Protein AF-A0AAD6ZGL3-F1 (afdb_monomer_lite)

Sequence (119 aa):
GEPLPPDIPPPPCSDVPANDWSPFEDEVQFHTADFLFRCVEMSQGNIDYLLELWGLSLAKYGNLGPYDNYQQLYAAIDGVGVGDAPWKCLKTGGDPNPDAPDWAHQEYKIWYRNPNIVI

pLDDT: mean 82.94, std 14.63, range [48.31, 98.38]

Secondary structure (DSSP, 8-state):
-PPPPTTPPPPP-----TT--TTSSSHHHHHHHIIIIIIS---HHHHHHHHHHHHHHHGGGT---S-SSHHHHHHHHHT--TT-PPPEEEEE-----TTS-GGGGS-EEEEE--GGG--

Foldseek 3Di:
DDDDDPPDDPDPPPCPDPFPPPVAPHPQLVVLLCCCCPPVNPDQVVQQVVQVVQQVVCVVVVDHHSDNGVVRSVVRVVRPPQQPQDWDWDWAACDPDPPDDPVRNDIDIDIDGDPVVRD

Structure (mmCIF, N/CA/C/O backbone):
data_AF-A0AAD6ZGL3-F1
#
_entry.id   AF-A0AAD6ZGL3-F1
#
loop_
_atom_site.group_PDB
_atom_site.id
_atom_site.type_symbol
_atom_site.label_atom_id
_atom_site.label_alt_id
_atom_site.label_comp_id
_atom_site.label_asym_id
_atom_site.label_entity_id
_atom_site.label_seq_id
_atom_site.pdbx_PDB_ins_code
_atom_site.Cartn_x
_atom_site.Cartn_y
_atom_site.Cartn_z
_atom_site.occupancy
_atom_site.B_iso_or_equiv
_atom_site.auth_seq_id
_atom_site.auth_comp_id
_atom_site.auth_asym_id
_atom_site.auth_atom_id
_atom_site.pdbx_PDB_model_num
ATOM 1 N N . GLY A 1 1 ? -9.002 -20.190 -24.540 1.00 48.31 1 GLY A N 1
ATOM 2 C CA . GLY A 1 1 ? -10.286 -19.491 -24.700 1.00 48.31 1 GLY A CA 1
ATOM 3 C C . GLY A 1 1 ? -10.675 -19.512 -26.158 1.00 48.31 1 GLY A C 1
ATOM 4 O O . GLY A 1 1 ? -9.782 -19.517 -26.999 1.00 48.31 1 GLY A O 1
ATOM 5 N N . GLU A 1 2 ? -11.970 -19.571 -26.450 1.00 49.97 2 GLU A N 1
ATOM 6 C CA . GLU A 1 2 ? -12.480 -19.347 -27.805 1.00 49.97 2 GLU A CA 1
ATOM 7 C C . GLU A 1 2 ? -12.512 -17.841 -28.104 1.00 49.97 2 GLU A C 1
ATOM 9 O O . GLU A 1 2 ? -12.954 -17.068 -27.252 1.00 49.97 2 GLU A O 1
ATOM 14 N N . PRO A 1 3 ? -12.026 -17.401 -29.277 1.00 56.06 3 PRO A N 1
ATOM 15 C CA . PRO A 1 3 ? -12.113 -16.005 -29.678 1.00 56.06 3 PRO A CA 1
ATOM 16 C C . PRO A 1 3 ? -13.569 -15.619 -29.958 1.00 56.06 3 PRO A C 1
ATOM 18 O O . PRO A 1 3 ? -14.297 -16.349 -30.633 1.00 56.06 3 PRO A O 1
ATOM 21 N N . LEU A 1 4 ? -13.981 -14.451 -29.460 1.00 57.50 4 LEU A N 1
ATOM 22 C CA . LEU A 1 4 ? -15.294 -13.893 -29.772 1.00 57.50 4 LEU A CA 1
ATOM 23 C C . LEU A 1 4 ? -15.358 -13.467 -31.252 1.00 57.50 4 LEU A C 1
ATOM 25 O O . LEU A 1 4 ? -14.362 -12.973 -31.791 1.00 57.50 4 LEU A O 1
ATOM 29 N N . PRO A 1 5 ? -16.516 -13.633 -31.915 1.00 73.31 5 PRO A N 1
ATOM 30 C CA . PRO A 1 5 ? -16.741 -13.101 -33.252 1.00 73.31 5 PRO A CA 1
ATOM 31 C C . PRO A 1 5 ? -16.561 -11.572 -33.311 1.00 73.31 5 PRO A C 1
ATOM 33 O O . PRO A 1 5 ? -16.800 -10.891 -32.309 1.00 73.31 5 PRO A O 1
ATOM 36 N N . PRO A 1 6 ? -16.197 -11.016 -34.484 1.00 69.81 6 PRO A N 1
ATOM 37 C CA . PRO A 1 6 ? -16.151 -9.569 -34.692 1.00 69.81 6 PRO A CA 1
ATOM 38 C C . PRO A 1 6 ? -17.494 -8.909 -34.339 1.00 69.81 6 PRO A C 1
ATOM 40 O O . PRO A 1 6 ? -18.548 -9.473 -34.628 1.00 69.81 6 PRO A O 1
ATOM 43 N N . ASP A 1 7 ? -17.443 -7.720 -33.734 1.00 68.12 7 ASP A N 1
ATOM 44 C CA . ASP A 1 7 ? -18.591 -6.875 -33.351 1.00 68.12 7 ASP A CA 1
ATOM 45 C C . ASP A 1 7 ? -19.522 -7.399 -32.242 1.00 68.12 7 ASP A C 1
ATOM 47 O O . ASP A 1 7 ? -20.582 -6.817 -31.999 1.00 68.12 7 ASP A O 1
ATOM 51 N N . ILE A 1 8 ? -19.126 -8.439 -31.501 1.00 61.00 8 ILE A N 1
ATOM 52 C CA . ILE A 1 8 ? -19.836 -8.843 -30.280 1.00 61.00 8 ILE A CA 1
ATOM 53 C C . ILE A 1 8 ? -19.131 -8.216 -29.068 1.00 61.00 8 ILE A C 1
ATOM 55 O O . ILE A 1 8 ? -17.958 -8.523 -28.835 1.00 61.00 8 ILE A O 1
ATOM 59 N N . PRO A 1 9 ? -19.797 -7.339 -28.286 1.00 61.53 9 PRO A N 1
ATOM 60 C CA . PRO A 1 9 ? -19.219 -6.840 -27.046 1.00 61.53 9 PRO A CA 1
ATOM 61 C C . PRO A 1 9 ? -18.905 -8.026 -26.124 1.00 61.53 9 PRO A C 1
ATOM 63 O O . PRO A 1 9 ? -19.677 -8.991 -26.097 1.00 61.53 9 PRO A O 1
ATOM 66 N N . PRO A 1 10 ? -17.785 -7.984 -25.382 1.00 59.62 10 PRO A N 1
ATOM 67 C CA . PRO A 1 10 ? -17.462 -9.047 -24.443 1.00 59.62 10 PRO A CA 1
ATOM 68 C C . PRO A 1 10 ? -18.654 -9.270 -23.502 1.00 59.62 10 PRO A C 1
ATOM 70 O O . PRO A 1 10 ? -19.321 -8.294 -23.135 1.00 59.62 10 PRO A O 1
ATOM 73 N N . PRO A 1 11 ? -18.963 -10.530 -23.138 1.00 63.53 11 PRO A N 1
ATOM 74 C CA . PRO A 1 11 ? -20.025 -10.795 -22.184 1.00 63.53 11 PRO A CA 1
ATOM 75 C C .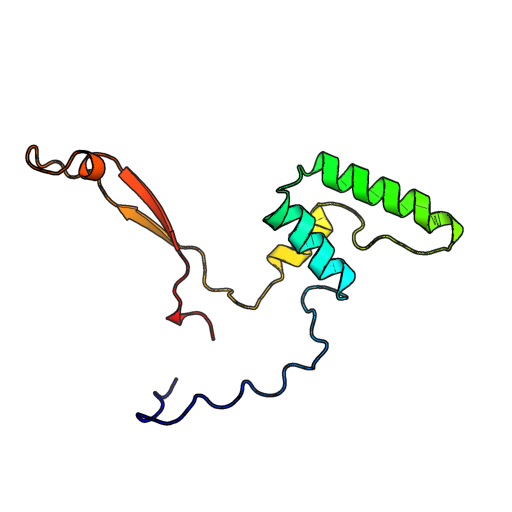 PRO A 1 11 ? -19.772 -9.954 -20.924 1.00 63.53 11 PRO A C 1
ATOM 77 O O . PRO A 1 11 ? -18.616 -9.838 -20.505 1.00 63.53 11 PRO A O 1
ATOM 80 N N . PRO A 1 12 ? -20.812 -9.321 -20.349 1.00 59.38 12 PRO A N 1
ATOM 81 C CA . PRO A 1 12 ? -20.655 -8.568 -19.115 1.00 59.38 12 PRO A CA 1
ATOM 82 C C . PRO A 1 12 ? -19.996 -9.479 -18.083 1.00 59.38 12 PRO A C 1
ATOM 84 O O . PRO A 1 12 ? -20.413 -10.628 -17.930 1.00 59.38 12 PRO A O 1
ATOM 87 N N . CYS A 1 13 ? -18.933 -8.976 -17.448 1.00 56.25 13 CYS A N 1
ATOM 88 C CA . CYS A 1 13 ? -18.201 -9.701 -16.417 1.00 56.25 13 CYS A CA 1
ATOM 89 C C . CYS A 1 13 ? -19.227 -10.206 -15.399 1.00 56.25 13 CYS A C 1
ATOM 91 O O . CYS A 1 13 ? -19.940 -9.403 -14.795 1.00 56.25 13 CYS A O 1
ATOM 93 N N . SER A 1 14 ? -19.397 -11.524 -15.326 1.00 53.84 14 SER A N 1
ATOM 94 C CA . SER A 1 14 ? -20.454 -12.161 -14.548 1.00 53.84 14 SER A CA 1
ATOM 95 C C . SER A 1 14 ? -20.337 -11.756 -13.084 1.00 53.84 14 SER A C 1
ATOM 97 O O . SER A 1 14 ? -19.316 -12.042 -12.470 1.00 53.84 14 SER A O 1
ATOM 99 N N . ASP A 1 15 ? -21.378 -11.079 -12.588 1.00 56.06 15 ASP A N 1
ATOM 100 C CA . ASP A 1 15 ? -21.716 -10.794 -11.191 1.00 56.06 15 ASP A CA 1
ATOM 101 C C . ASP A 1 15 ? -20.536 -10.839 -10.209 1.00 56.06 15 ASP A C 1
ATOM 103 O O . ASP A 1 15 ? -20.507 -11.658 -9.289 1.00 56.06 15 ASP A O 1
ATOM 107 N N . VAL A 1 16 ? -19.571 -9.926 -10.365 1.00 55.69 16 VAL A N 1
ATOM 108 C CA . VAL A 1 16 ? -18.741 -9.555 -9.213 1.00 55.69 16 VAL A CA 1
ATOM 109 C C . VAL A 1 16 ? -19.722 -8.959 -8.200 1.00 55.69 16 VAL A C 1
ATOM 111 O O . VAL A 1 16 ? -20.431 -8.008 -8.555 1.00 55.69 16 VAL A O 1
ATOM 114 N N . PRO A 1 17 ? -19.852 -9.517 -6.982 1.00 58.38 17 PRO A N 1
ATOM 115 C CA . PRO A 1 17 ? -20.720 -8.924 -5.981 1.00 58.38 17 PRO A CA 1
ATOM 116 C C . PRO A 1 17 ? -20.336 -7.452 -5.852 1.00 58.38 17 PRO A C 1
ATOM 118 O O . PRO A 1 17 ? -19.153 -7.132 -5.780 1.00 58.38 17 PRO A O 1
ATOM 121 N N . ALA A 1 18 ? -21.316 -6.547 -5.803 1.00 60.44 18 ALA A N 1
ATOM 122 C CA . ALA A 1 18 ? -21.083 -5.097 -5.756 1.00 60.44 18 ALA A CA 1
ATOM 123 C C . ALA A 1 18 ? -20.238 -4.616 -4.548 1.00 60.44 18 ALA A C 1
ATOM 125 O O . ALA A 1 18 ? -20.030 -3.420 -4.385 1.00 60.44 18 ALA A O 1
ATOM 126 N N . ASN A 1 19 ? -19.785 -5.541 -3.697 1.00 64.31 19 ASN A N 1
ATOM 127 C CA . ASN A 1 19 ? -19.008 -5.327 -2.489 1.00 64.31 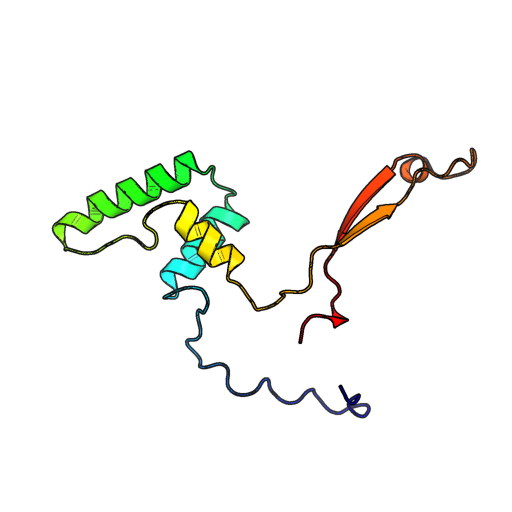19 ASN A CA 1
ATOM 128 C C . ASN A 1 19 ? -17.863 -6.353 -2.339 1.00 64.31 19 ASN A C 1
ATOM 130 O O . ASN A 1 19 ? -17.494 -6.695 -1.216 1.00 64.31 19 ASN A O 1
ATOM 134 N N . ASP A 1 20 ? -17.352 -6.908 -3.443 1.00 76.81 20 ASP A N 1
ATOM 135 C CA . ASP A 1 20 ? -16.158 -7.753 -3.401 1.00 76.81 20 ASP A CA 1
ATOM 136 C C . ASP A 1 20 ? -14.905 -6.875 -3.300 1.00 76.81 20 ASP A C 1
ATOM 138 O O . ASP A 1 20 ? -14.328 -6.454 -4.301 1.00 76.81 20 ASP A O 1
ATOM 142 N N . TRP A 1 21 ? -14.524 -6.551 -2.065 1.00 86.00 21 TRP A N 1
ATOM 143 C CA . TRP A 1 21 ? -13.272 -5.857 -1.764 1.00 86.00 21 TRP A CA 1
ATOM 144 C C . TRP A 1 21 ? -12.086 -6.819 -1.680 1.00 86.00 21 TRP A C 1
ATOM 146 O O . TRP A 1 21 ? -10.982 -6.369 -1.396 1.00 86.00 21 TRP A O 1
ATOM 156 N N . SER A 1 22 ? -12.280 -8.119 -1.943 1.00 84.12 22 SER A N 1
ATOM 157 C CA . SER A 1 22 ? -11.222 -9.124 -1.847 1.00 84.12 22 SER A CA 1
ATOM 158 C C . SER A 1 22 ? -9.976 -8.693 -2.631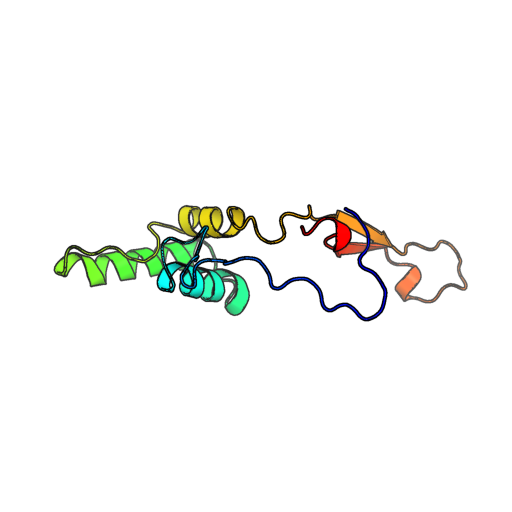 1.00 84.12 22 SER A C 1
ATOM 160 O O . SER A 1 22 ? -10.080 -8.266 -3.786 1.00 84.12 22 SER A O 1
ATOM 162 N N . PRO A 1 23 ? -8.778 -8.785 -2.031 1.00 89.69 23 PRO A N 1
ATOM 163 C CA . PRO A 1 23 ? -8.425 -9.453 -0.767 1.00 89.69 23 PRO A CA 1
ATOM 164 C C . PRO A 1 23 ? -8.607 -8.599 0.501 1.00 89.69 23 PRO A C 1
ATOM 166 O O . PRO A 1 23 ? -8.269 -9.054 1.592 1.00 89.69 23 PRO A O 1
ATOM 169 N N . PHE A 1 24 ? -9.081 -7.363 0.373 1.00 91.88 24 PHE A N 1
ATOM 170 C CA . PHE A 1 24 ? -9.331 -6.462 1.494 1.00 91.88 24 PHE A CA 1
ATOM 171 C C . PHE A 1 24 ? -10.635 -6.841 2.204 1.00 91.88 24 PHE A C 1
ATOM 173 O O . PHE A 1 24 ? -11.588 -7.316 1.583 1.00 91.88 24 PHE A O 1
ATOM 180 N N . GLU A 1 25 ? -10.680 -6.631 3.518 1.00 91.44 25 GLU A N 1
ATOM 181 C CA . GLU A 1 25 ? -11.864 -6.916 4.335 1.00 91.44 25 GLU A CA 1
ATOM 182 C C . GLU A 1 25 ? -13.010 -5.944 4.031 1.00 91.44 25 GLU A C 1
ATOM 184 O O . GLU A 1 25 ? -14.178 -6.334 4.002 1.00 91.44 25 GLU A O 1
ATOM 189 N N . ASP A 1 26 ? -12.670 -4.680 3.775 1.00 91.62 26 ASP A N 1
ATOM 190 C CA . ASP A 1 26 ? -13.621 -3.622 3.476 1.00 91.62 26 ASP A CA 1
ATOM 191 C C . ASP A 1 26 ? -13.014 -2.503 2.609 1.00 91.62 26 ASP A C 1
ATOM 193 O O . ASP A 1 26 ? -11.825 -2.476 2.270 1.00 91.62 26 ASP A O 1
ATOM 197 N N . GLU A 1 27 ? -13.869 -1.544 2.257 1.00 93.25 27 GLU A N 1
ATOM 198 C CA . GLU A 1 27 ? -13.498 -0.346 1.507 1.00 93.25 27 GLU A CA 1
ATOM 199 C C . GLU A 1 27 ? -12.419 0.494 2.224 1.00 93.25 27 GLU A C 1
ATOM 201 O O . GLU A 1 27 ? -11.567 1.108 1.575 1.00 93.25 27 GLU A O 1
ATOM 206 N N . VAL A 1 28 ? -12.422 0.526 3.562 1.00 95.00 28 VAL A N 1
ATOM 207 C CA . VAL A 1 28 ? -11.475 1.331 4.347 1.00 95.00 28 VAL A CA 1
ATOM 208 C C . VAL A 1 28 ? -10.073 0.742 4.242 1.00 95.00 28 VAL A C 1
ATOM 210 O O . VAL A 1 28 ? -9.116 1.493 4.028 1.00 95.00 28 VAL A O 1
ATOM 213 N N . GLN A 1 29 ? -9.938 -0.581 4.338 1.00 95.44 29 GLN A N 1
ATOM 214 C CA . GLN A 1 29 ? -8.681 -1.285 4.107 1.00 95.44 29 GLN A CA 1
ATOM 215 C C . GLN A 1 29 ? -8.159 -1.023 2.694 1.00 95.44 29 GLN A C 1
ATOM 217 O O . GLN A 1 29 ? -6.986 -0.656 2.555 1.00 95.44 29 GLN A O 1
ATOM 222 N N . PHE A 1 30 ? -9.013 -1.126 1.668 1.00 94.44 30 PHE A N 1
ATOM 223 C CA . PHE A 1 30 ? -8.621 -0.857 0.282 1.00 94.44 30 PHE A CA 1
ATOM 224 C C . PHE A 1 30 ? -8.048 0.557 0.114 1.00 94.44 30 PHE A C 1
ATOM 226 O O . PHE A 1 30 ? -6.895 0.712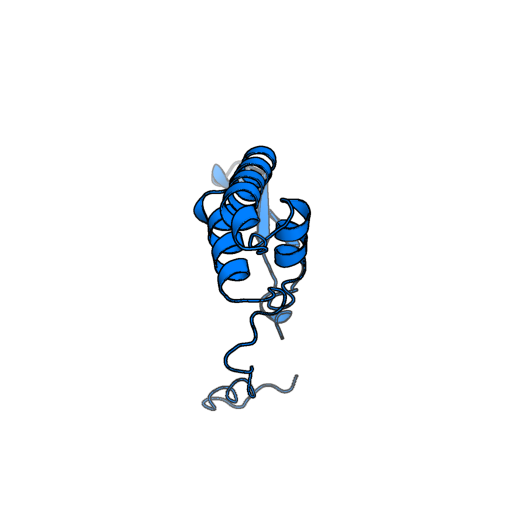 -0.294 1.00 94.44 30 PHE A O 1
ATOM 233 N N . HIS A 1 31 ? -8.807 1.598 0.479 1.00 96.19 31 HIS A N 1
ATOM 234 C CA . HIS A 1 31 ? -8.349 2.983 0.295 1.00 96.19 31 HIS A CA 1
ATOM 235 C C . HIS A 1 31 ? -7.137 3.315 1.163 1.00 96.19 31 HIS A C 1
ATOM 237 O O . HIS A 1 31 ? -6.283 4.102 0.758 1.00 96.19 31 HIS A O 1
ATOM 243 N N . THR A 1 32 ? -7.024 2.703 2.344 1.00 97.06 32 THR A N 1
ATOM 244 C CA . THR A 1 32 ? -5.844 2.865 3.199 1.00 97.06 32 THR A CA 1
ATOM 245 C C . THR A 1 32 ? -4.601 2.281 2.527 1.00 97.06 32 THR A C 1
ATOM 247 O O . THR A 1 32 ? -3.572 2.954 2.474 1.00 97.06 32 THR A O 1
ATOM 250 N N . ALA A 1 33 ? -4.682 1.066 1.976 1.00 96.25 33 ALA A N 1
ATOM 251 C CA . ALA A 1 33 ? -3.571 0.470 1.236 1.00 96.25 33 ALA A CA 1
ATOM 252 C C . ALA A 1 33 ? -3.224 1.288 -0.014 1.00 96.25 33 ALA A C 1
ATOM 254 O O . ALA A 1 33 ? -2.056 1.608 -0.229 1.00 96.25 33 ALA A O 1
ATOM 255 N N . ASP A 1 34 ? -4.225 1.687 -0.800 1.00 94.81 34 ASP A N 1
ATOM 256 C CA . ASP A 1 34 ? -4.044 2.490 -2.010 1.00 94.81 34 ASP A CA 1
ATOM 257 C C . ASP A 1 34 ? -3.353 3.832 -1.720 1.00 94.81 34 ASP A C 1
ATOM 259 O O . ASP A 1 34 ? -2.390 4.219 -2.393 1.00 94.81 34 ASP A O 1
ATOM 263 N N . PHE A 1 35 ? -3.786 4.521 -0.666 1.00 97.75 35 PHE A N 1
ATOM 264 C CA . PHE A 1 35 ? -3.181 5.777 -0.255 1.00 97.75 35 PHE A CA 1
ATOM 265 C C . PHE A 1 35 ? -1.738 5.574 0.220 1.00 97.75 35 PHE A C 1
ATOM 267 O O . PHE A 1 35 ? -0.824 6.204 -0.317 1.00 97.75 35 PHE A O 1
ATOM 274 N N . LEU A 1 36 ? -1.518 4.682 1.191 1.00 97.69 36 LEU A N 1
ATOM 275 C CA . LEU A 1 36 ? -0.216 4.514 1.840 1.00 97.69 36 LEU A CA 1
ATOM 276 C C . LEU A 1 36 ? 0.838 3.906 0.913 1.00 97.69 36 LEU A C 1
ATOM 278 O O . LEU A 1 36 ? 1.991 4.331 0.959 1.00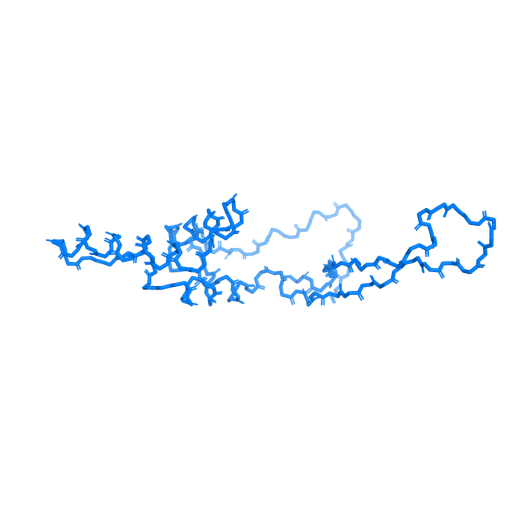 97.69 36 LEU A O 1
ATOM 282 N N . PHE A 1 37 ? 0.458 2.949 0.066 1.00 94.69 37 PHE A N 1
ATOM 283 C CA . PHE A 1 37 ? 1.387 2.263 -0.827 1.00 94.69 37 PHE A CA 1
ATOM 284 C C . PHE A 1 37 ? 1.578 2.994 -2.155 1.00 94.69 37 PHE A C 1
ATOM 286 O O . PHE A 1 37 ? 2.712 3.260 -2.537 1.00 94.69 37 PHE A O 1
ATOM 293 N N . ARG A 1 38 ? 0.490 3.327 -2.864 1.00 91.75 38 ARG A N 1
ATOM 294 C CA . ARG A 1 38 ? 0.568 3.854 -4.237 1.00 91.75 38 ARG A CA 1
ATOM 295 C C . ARG A 1 38 ? 0.635 5.377 -4.292 1.00 91.75 38 ARG A C 1
ATOM 297 O O . ARG A 1 38 ? 1.286 5.911 -5.184 1.00 91.75 38 ARG A O 1
ATOM 304 N N . CYS A 1 39 ? -0.069 6.084 -3.408 1.00 93.06 39 CYS A N 1
ATOM 305 C CA . CYS A 1 39 ? -0.176 7.543 -3.514 1.00 93.06 39 CYS A CA 1
ATOM 306 C C . CYS A 1 39 ? 0.954 8.280 -2.792 1.00 93.06 39 CYS A C 1
ATOM 308 O O . CYS A 1 39 ? 1.489 9.241 -3.341 1.00 93.06 39 CYS A O 1
ATOM 310 N N . VAL A 1 40 ? 1.296 7.867 -1.567 1.00 96.75 40 VAL A N 1
ATOM 311 C CA . VAL A 1 40 ? 2.332 8.541 -0.761 1.00 96.75 40 VAL A CA 1
ATOM 312 C C . VAL A 1 40 ? 3.607 7.726 -0.565 1.00 96.75 40 VAL A C 1
ATOM 314 O O . VAL A 1 40 ? 4.560 8.267 -0.010 1.00 96.75 40 VAL A O 1
ATOM 317 N N . GLU A 1 41 ? 3.626 6.459 -0.997 1.00 96.06 41 GLU A N 1
ATOM 318 C CA . GLU A 1 41 ? 4.774 5.544 -0.868 1.00 96.06 41 GLU A CA 1
ATOM 319 C C . GLU A 1 41 ? 5.396 5.586 0.543 1.00 96.06 41 GLU A C 1
ATOM 321 O O . GLU A 1 41 ? 6.601 5.768 0.737 1.00 96.06 41 GLU A O 1
ATOM 326 N N . MET A 1 42 ? 4.541 5.491 1.565 1.00 97.44 42 MET A N 1
ATOM 327 C CA . MET A 1 42 ? 4.939 5.677 2.955 1.00 97.44 42 MET A CA 1
ATOM 328 C C . MET A 1 42 ? 5.917 4.578 3.395 1.00 97.44 42 MET A C 1
ATOM 330 O O . MET A 1 42 ? 5.724 3.395 3.116 1.00 97.44 42 MET A O 1
ATOM 334 N N . SER A 1 43 ? 6.970 4.961 4.125 1.00 97.88 43 SER A N 1
ATOM 335 C CA . SER A 1 43 ? 7.930 3.995 4.667 1.00 97.88 43 SER A CA 1
ATOM 336 C C . SER A 1 43 ? 7.267 3.057 5.681 1.00 97.88 43 SER A C 1
ATOM 338 O O . SER A 1 43 ? 6.374 3.466 6.419 1.00 97.88 43 SER A O 1
ATOM 340 N N . GLN A 1 44 ? 7.758 1.818 5.775 1.00 97.81 44 GLN A N 1
ATOM 341 C CA . GLN A 1 44 ? 7.231 0.796 6.694 1.00 97.81 44 GLN A CA 1
ATOM 342 C C . GLN A 1 44 ? 7.117 1.302 8.141 1.00 97.81 44 GLN A C 1
ATOM 344 O O . GLN A 1 44 ? 6.067 1.171 8.758 1.00 97.81 44 GLN A O 1
ATOM 349 N N . GLY A 1 45 ? 8.160 1.965 8.654 1.00 98.00 45 GLY A N 1
ATOM 350 C CA . GLY A 1 45 ? 8.141 2.520 10.012 1.00 98.00 45 GLY A CA 1
ATOM 351 C C . GLY A 1 45 ? 7.117 3.643 10.207 1.00 98.00 45 GLY A C 1
ATOM 352 O O . GLY A 1 45 ? 6.540 3.758 11.283 1.00 98.00 45 GLY A O 1
ATOM 353 N N . ASN A 1 46 ? 6.850 4.449 9.174 1.00 98.38 46 ASN A N 1
ATOM 354 C CA . ASN A 1 46 ? 5.805 5.471 9.241 1.00 98.38 46 ASN A CA 1
ATOM 355 C C . ASN A 1 46 ? 4.401 4.856 9.145 1.00 98.38 46 ASN A C 1
ATOM 357 O O . ASN A 1 46 ? 3.490 5.357 9.800 1.00 98.38 46 ASN A O 1
ATOM 361 N N . ILE A 1 47 ? 4.233 3.776 8.371 1.00 98.12 47 ILE A N 1
ATOM 362 C CA . ILE A 1 47 ? 2.982 3.008 8.324 1.00 98.12 47 ILE A CA 1
ATOM 363 C C . ILE A 1 47 ? 2.687 2.440 9.713 1.00 98.12 47 ILE A C 1
ATOM 365 O O . ILE A 1 47 ? 1.614 2.704 10.244 1.00 98.12 47 ILE A O 1
ATOM 369 N N . ASP A 1 48 ? 3.641 1.745 10.338 1.00 98.06 48 ASP A N 1
ATOM 370 C CA . ASP A 1 48 ? 3.459 1.197 11.689 1.00 98.06 48 ASP A CA 1
ATOM 371 C C . ASP A 1 48 ? 3.109 2.282 12.704 1.00 98.06 48 ASP A C 1
ATOM 373 O O . ASP A 1 48 ? 2.167 2.125 13.477 1.00 98.06 48 ASP A O 1
ATOM 377 N N . TYR A 1 49 ? 3.813 3.415 12.659 1.00 98.06 49 TYR A N 1
ATOM 378 C CA . TYR A 1 49 ? 3.526 4.536 13.547 1.00 98.06 49 TYR A CA 1
ATOM 379 C C . TYR A 1 49 ? 2.105 5.089 13.348 1.00 98.06 49 TYR A C 1
ATOM 381 O O . TYR A 1 49 ? 1.400 5.368 14.317 1.00 98.06 49 TYR A O 1
ATOM 389 N N . LEU A 1 50 ? 1.644 5.224 12.100 1.00 97.88 50 LEU A N 1
ATOM 390 C CA . LEU A 1 50 ? 0.278 5.658 11.804 1.00 97.88 50 LEU A CA 1
ATOM 391 C C . LEU A 1 50 ? -0.768 4.650 12.309 1.00 97.88 50 LEU A C 1
ATOM 393 O O . LEU A 1 50 ? -1.769 5.059 12.902 1.00 97.88 50 LEU A O 1
ATOM 397 N N . LEU A 1 51 ? -0.542 3.353 12.093 1.00 96.56 51 LEU A N 1
ATOM 398 C CA . LEU A 1 51 ? -1.447 2.290 12.538 1.00 96.56 51 LEU A CA 1
ATOM 399 C C . LEU A 1 51 ? -1.505 2.211 14.075 1.00 96.56 51 LEU A C 1
ATOM 401 O O . LEU A 1 51 ? -2.593 2.078 14.638 1.00 96.56 51 LEU A O 1
ATOM 405 N N . GLU A 1 52 ? -0.377 2.416 14.763 1.00 96.56 52 GLU A N 1
ATOM 406 C CA . GLU A 1 52 ? -0.316 2.534 16.225 1.00 96.56 52 GLU A CA 1
ATOM 407 C C . GLU A 1 52 ? -1.145 3.727 16.729 1.00 96.56 52 GLU A C 1
ATOM 409 O O . GLU A 1 52 ? -1.961 3.580 17.645 1.00 96.56 52 GLU A O 1
ATOM 414 N N . LEU A 1 53 ? -1.004 4.904 16.104 1.00 96.62 53 LEU A N 1
ATOM 415 C CA . LEU A 1 53 ? -1.810 6.083 16.441 1.00 96.62 53 LEU A CA 1
ATOM 416 C C . LEU A 1 53 ? -3.308 5.826 16.243 1.00 96.62 53 LEU A C 1
ATOM 418 O O . LEU A 1 53 ? -4.123 6.251 17.069 1.00 96.62 53 LEU A O 1
ATOM 422 N N . TRP A 1 54 ? -3.682 5.111 15.181 1.00 95.44 54 TRP A N 1
ATOM 423 C CA . TRP A 1 54 ? -5.068 4.706 14.968 1.00 95.44 54 TRP A CA 1
ATOM 424 C C . TRP A 1 54 ? -5.562 3.779 16.074 1.00 95.44 54 TRP A C 1
ATOM 426 O O . TRP A 1 54 ? -6.615 4.058 16.656 1.00 95.44 54 TRP A O 1
ATOM 436 N N . GLY A 1 55 ? -4.786 2.750 16.422 1.00 94.31 55 GLY A N 1
ATOM 437 C CA . GLY A 1 55 ? -5.087 1.839 17.526 1.00 94.31 55 GLY A CA 1
ATOM 438 C C . GLY A 1 55 ? -5.304 2.585 18.844 1.00 94.31 55 GLY A C 1
ATOM 439 O O . GLY A 1 55 ? -6.332 2.404 19.497 1.00 94.31 55 GLY A O 1
ATOM 440 N N . LEU A 1 56 ? -4.412 3.518 19.192 1.00 94.69 56 LEU A N 1
ATOM 441 C CA . LEU A 1 56 ? -4.561 4.372 20.377 1.00 94.69 56 LEU A CA 1
ATOM 442 C C . LEU A 1 56 ? -5.840 5.224 20.327 1.00 94.69 56 LEU A C 1
ATOM 444 O O . LEU A 1 56 ? -6.526 5.383 21.339 1.00 94.69 56 LEU A O 1
ATOM 448 N N . SER A 1 57 ? -6.187 5.767 19.157 1.00 94.62 57 SER A N 1
ATOM 449 C CA . SER A 1 57 ? -7.383 6.601 18.990 1.00 94.62 57 SER A CA 1
ATOM 450 C C . SER A 1 57 ? -8.697 5.816 19.116 1.00 94.62 57 SER A C 1
ATOM 452 O O . SER A 1 57 ? -9.696 6.365 19.600 1.00 94.62 57 SER A O 1
ATOM 454 N N . LEU A 1 58 ? -8.690 4.540 18.713 1.00 94.44 58 LEU A N 1
ATOM 455 C CA . LEU A 1 58 ? -9.857 3.658 18.652 1.00 94.44 58 LEU A CA 1
ATOM 456 C C . LEU A 1 58 ? -10.002 2.750 19.877 1.00 94.44 58 LEU A C 1
ATOM 458 O O . LEU A 1 58 ? -11.112 2.292 20.152 1.00 94.44 58 LEU A O 1
ATOM 462 N N . ALA A 1 59 ? -8.943 2.577 20.673 1.00 91.69 59 ALA A N 1
ATOM 463 C CA . ALA A 1 59 ? -8.940 1.752 21.882 1.00 91.69 59 ALA A CA 1
ATOM 464 C C . ALA A 1 59 ? -10.090 2.092 22.848 1.00 91.69 59 ALA A C 1
ATOM 466 O O . ALA A 1 59 ? -10.720 1.203 23.417 1.00 91.69 59 ALA A O 1
ATOM 467 N N . LYS A 1 60 ? -10.435 3.381 22.984 1.00 92.62 60 LYS A N 1
ATOM 468 C CA . LYS A 1 60 ? -11.562 3.850 23.817 1.00 92.62 60 LYS A CA 1
ATOM 469 C C . LYS A 1 60 ? -12.943 3.373 23.348 1.00 92.62 60 LYS A C 1
ATOM 471 O O . LYS A 1 60 ? -13.895 3.441 24.120 1.00 92.62 60 LYS A O 1
ATOM 476 N N . TYR A 1 61 ? -13.058 2.934 22.099 1.00 93.06 61 TYR A N 1
ATOM 477 C CA . TYR A 1 61 ? -14.291 2.436 21.495 1.00 93.06 61 TYR A CA 1
ATOM 478 C C . TYR A 1 61 ? -14.286 0.913 21.318 1.00 93.06 61 TYR A C 1
ATOM 480 O O . TYR A 1 61 ? -15.262 0.375 20.807 1.00 93.06 61 TYR A O 1
ATOM 488 N N . GLY A 1 62 ? -13.215 0.218 21.726 1.00 90.06 62 GLY A N 1
ATOM 489 C CA . GLY A 1 62 ? -13.078 -1.227 21.523 1.00 90.06 62 GLY A CA 1
ATOM 490 C C . GLY A 1 62 ? -12.948 -1.640 20.052 1.00 90.06 62 GLY A C 1
ATOM 491 O O . GLY A 1 62 ? -13.226 -2.790 19.732 1.00 90.06 62 GLY A O 1
ATOM 492 N N . ASN A 1 63 ? -12.547 -0.711 19.177 1.00 89.62 63 ASN A N 1
ATOM 493 C CA . ASN A 1 63 ? -12.361 -0.945 17.746 1.00 89.62 63 ASN A CA 1
ATOM 494 C C . ASN A 1 63 ? -10.872 -0.981 17.380 1.00 89.62 63 ASN A C 1
ATOM 496 O O . ASN A 1 63 ? -10.030 -0.452 18.110 1.00 89.62 63 ASN A O 1
ATOM 500 N N . LEU A 1 64 ? -10.574 -1.570 16.223 1.00 89.56 64 LEU A N 1
ATOM 501 C CA . LEU A 1 64 ? -9.236 -1.658 15.641 1.00 89.56 64 LEU A CA 1
ATOM 502 C C . LEU A 1 64 ? -9.117 -0.756 14.409 1.00 89.56 64 LEU A C 1
ATOM 504 O O . LEU A 1 64 ? -10.123 -0.350 13.823 1.00 89.56 64 LEU A O 1
ATOM 508 N N . GLY A 1 65 ? -7.877 -0.410 14.059 1.00 92.19 65 GLY A N 1
ATOM 509 C CA . GLY A 1 65 ? -7.573 0.255 12.794 1.00 92.19 65 GLY A CA 1
ATOM 510 C C . GLY A 1 65 ? -7.746 -0.694 11.599 1.00 92.19 65 GLY A C 1
ATOM 511 O O . GLY A 1 65 ? -7.993 -1.882 11.791 1.00 92.19 65 GLY A O 1
ATOM 512 N N . PRO A 1 66 ? -7.593 -0.190 10.363 1.00 95.06 66 PRO A N 1
ATOM 513 C CA . PRO A 1 66 ? -7.731 -1.012 9.160 1.00 95.06 66 PRO A CA 1
ATOM 514 C C . PRO A 1 66 ? -6.669 -2.114 9.062 1.00 95.06 66 PRO A C 1
ATOM 516 O O . PRO A 1 66 ? -6.944 -3.162 8.494 1.00 95.06 66 PRO A O 1
ATOM 519 N N . TYR A 1 67 ? -5.478 -1.894 9.622 1.00 96.00 67 TYR A N 1
ATOM 520 C CA . TYR A 1 67 ? -4.399 -2.878 9.672 1.00 96.00 67 TYR A CA 1
ATOM 521 C C . TYR A 1 67 ? -3.706 -2.839 11.033 1.00 96.00 67 TYR A C 1
ATOM 523 O O . TYR A 1 67 ? -3.611 -1.774 11.648 1.00 96.00 67 TYR A O 1
ATOM 531 N N . ASP A 1 68 ? -3.159 -3.975 11.459 1.00 94.38 68 ASP A N 1
ATOM 532 C CA . ASP A 1 68 ? -2.364 -4.082 12.686 1.00 94.38 68 ASP A CA 1
ATOM 533 C C . ASP A 1 68 ? -0.938 -3.536 12.507 1.00 94.38 68 ASP A C 1
ATOM 535 O O . ASP A 1 68 ? -0.349 -2.997 13.442 1.00 94.38 68 ASP A O 1
ATOM 539 N N . ASN A 1 69 ? -0.358 -3.710 11.317 1.00 96.06 69 ASN A N 1
ATOM 540 C CA . ASN A 1 69 ? 1.003 -3.294 10.967 1.00 96.06 69 ASN A CA 1
ATOM 541 C C . ASN A 1 69 ? 1.200 -3.265 9.438 1.00 96.06 69 ASN A C 1
ATOM 543 O O . ASN A 1 69 ? 0.335 -3.706 8.671 1.00 96.06 69 ASN A O 1
ATOM 547 N N . TYR A 1 70 ? 2.365 -2.792 8.981 1.00 97.12 70 TYR A N 1
ATOM 548 C CA . TYR A 1 70 ? 2.691 -2.750 7.550 1.00 97.12 70 TYR A CA 1
ATOM 549 C C . TYR A 1 70 ? 2.688 -4.131 6.873 1.00 97.12 70 TYR A C 1
ATOM 551 O O . TYR A 1 70 ? 2.433 -4.212 5.673 1.00 97.12 70 TYR A O 1
ATOM 559 N N . GLN A 1 71 ? 2.977 -5.218 7.601 1.00 97.75 71 GLN A N 1
ATOM 560 C CA . GLN A 1 71 ? 3.041 -6.564 7.019 1.00 97.75 71 GLN A CA 1
ATOM 561 C C . GLN A 1 71 ? 1.654 -7.043 6.608 1.00 97.75 71 GLN A C 1
ATOM 563 O O . GLN A 1 71 ? 1.514 -7.630 5.541 1.00 97.75 71 GLN A O 1
ATOM 568 N N . GLN A 1 72 ? 0.631 -6.767 7.420 1.00 96.81 72 GLN A N 1
ATOM 569 C CA . GLN A 1 72 ? -0.748 -7.094 7.066 1.00 96.81 72 GLN A CA 1
ATOM 570 C C . GLN A 1 72 ? -1.218 -6.267 5.862 1.00 96.81 72 GLN A C 1
ATOM 572 O O . GLN A 1 72 ? -1.843 -6.810 4.955 1.00 96.81 72 GLN A O 1
ATOM 577 N N . LEU A 1 73 ? -0.855 -4.979 5.818 1.00 96.38 73 LEU A N 1
ATOM 578 C CA . LEU A 1 73 ? -1.139 -4.114 4.674 1.00 96.38 73 LEU A CA 1
ATOM 579 C C . LEU A 1 73 ? -0.501 -4.665 3.391 1.00 96.38 73 LEU A C 1
ATOM 581 O O . LEU A 1 73 ? -1.177 -4.790 2.374 1.00 96.38 73 LEU A O 1
ATOM 585 N N . TYR A 1 74 ? 0.780 -5.040 3.426 1.00 95.50 74 TYR A N 1
ATOM 586 C CA . TYR A 1 74 ? 1.456 -5.611 2.257 1.00 95.50 74 TYR A CA 1
ATOM 587 C C . TYR A 1 74 ? 0.927 -6.992 1.887 1.00 95.50 74 TYR A C 1
ATOM 589 O O . TYR A 1 74 ? 0.752 -7.255 0.706 1.00 95.50 74 TYR A O 1
ATOM 597 N N . ALA A 1 75 ? 0.585 -7.837 2.859 1.00 94.44 75 ALA A N 1
ATOM 598 C CA . ALA A 1 75 ? -0.045 -9.124 2.583 1.00 94.44 75 ALA A CA 1
ATOM 599 C C . ALA A 1 75 ? -1.399 -8.960 1.875 1.00 94.44 75 ALA A C 1
ATOM 601 O O . ALA A 1 75 ? -1.709 -9.740 0.978 1.00 94.44 75 ALA A O 1
ATOM 602 N N . ALA A 1 76 ? -2.184 -7.936 2.232 1.00 93.25 76 ALA A N 1
ATOM 603 C CA . ALA A 1 76 ? -3.418 -7.610 1.523 1.00 93.25 76 ALA A CA 1
ATOM 604 C C . ALA A 1 76 ? -3.133 -7.153 0.083 1.00 93.25 76 ALA A C 1
ATOM 606 O O . ALA A 1 76 ? -3.780 -7.627 -0.841 1.00 93.25 76 ALA A O 1
ATOM 607 N N . ILE A 1 77 ? -2.122 -6.306 -0.138 1.00 91.88 77 ILE A N 1
ATOM 608 C CA . ILE A 1 77 ? -1.714 -5.891 -1.494 1.00 91.88 77 ILE A CA 1
ATOM 609 C C . ILE A 1 77 ? -1.231 -7.086 -2.329 1.00 91.88 77 ILE A C 1
ATOM 611 O O . ILE A 1 77 ? -1.636 -7.237 -3.480 1.00 91.88 77 ILE A O 1
ATOM 615 N N . ASP A 1 78 ? -0.396 -7.948 -1.754 1.00 89.38 78 ASP A N 1
ATOM 616 C CA . ASP A 1 78 ? 0.137 -9.140 -2.419 1.00 89.38 78 ASP A CA 1
ATOM 617 C C . ASP A 1 78 ? -0.948 -10.203 -2.661 1.00 89.38 78 ASP A C 1
ATOM 619 O O . ASP A 1 78 ? -0.821 -11.030 -3.561 1.00 89.38 78 ASP A O 1
ATOM 623 N N . GLY A 1 79 ? -2.036 -10.173 -1.886 1.00 88.56 79 GLY A N 1
ATOM 624 C CA . GLY A 1 79 ? -3.205 -11.029 -2.065 1.00 88.56 79 GLY A CA 1
ATOM 625 C C . GLY A 1 79 ? -4.105 -10.630 -3.238 1.00 88.56 79 GLY A C 1
ATOM 626 O O . GLY A 1 79 ? -5.076 -11.337 -3.513 1.00 88.56 79 GLY A O 1
ATOM 627 N N . VAL A 1 80 ? -3.835 -9.506 -3.919 1.00 84.56 80 VAL A N 1
ATOM 628 C CA . VAL A 1 80 ? -4.669 -9.025 -5.029 1.00 84.56 80 VAL A CA 1
ATOM 629 C C . VAL A 1 80 ? -4.515 -9.973 -6.218 1.00 84.56 80 VAL A C 1
ATOM 631 O O . VAL A 1 80 ? -3.598 -9.853 -7.025 1.00 84.56 80 VAL A O 1
ATOM 634 N N . GLY A 1 81 ? -5.450 -10.920 -6.335 1.00 68.56 81 GLY A N 1
ATOM 635 C CA . GLY A 1 81 ? -5.481 -11.911 -7.418 1.00 68.56 81 GLY A CA 1
ATOM 636 C C . GLY A 1 81 ? -5.939 -11.349 -8.768 1.00 68.56 81 GLY A C 1
ATOM 637 O O . GLY A 1 81 ? -5.708 -11.958 -9.814 1.00 68.56 81 GLY A O 1
ATOM 638 N N . VAL A 1 82 ? -6.565 -10.168 -8.784 1.00 63.16 82 VAL A N 1
ATOM 639 C CA . VAL A 1 82 ? -6.959 -9.497 -10.028 1.00 63.16 82 VAL A CA 1
ATOM 640 C C . VAL A 1 82 ? -5.712 -8.885 -10.672 1.00 63.16 82 VAL A C 1
ATOM 642 O O . VAL A 1 82 ? -5.196 -7.857 -10.235 1.00 63.16 82 VAL A O 1
ATOM 645 N N . GLY A 1 83 ? -5.214 -9.527 -11.731 1.00 55.66 83 GLY A N 1
ATOM 646 C CA . GLY A 1 83 ? -3.996 -9.103 -12.429 1.00 55.66 83 GLY A CA 1
ATOM 647 C C . GLY A 1 83 ? -2.724 -9.868 -12.048 1.00 55.66 83 GLY A C 1
ATOM 648 O O . GLY A 1 83 ? -1.632 -9.325 -12.261 1.00 55.66 83 GLY A O 1
ATOM 649 N N . ASP A 1 84 ? -2.859 -11.116 -11.578 1.00 57.38 84 ASP A N 1
ATOM 650 C CA . ASP A 1 84 ? -1.805 -12.100 -11.234 1.00 57.38 84 ASP A CA 1
ATOM 651 C C . ASP A 1 84 ? -0.926 -12.552 -12.431 1.00 57.38 84 ASP A C 1
ATOM 653 O O . ASP A 1 84 ? -0.288 -13.605 -12.449 1.00 57.38 84 ASP A O 1
ATOM 657 N N . ALA A 1 85 ? -0.869 -11.746 -13.495 1.00 63.78 85 ALA A N 1
ATOM 658 C CA . ALA A 1 85 ? 0.117 -11.930 -14.543 1.00 63.78 85 ALA A CA 1
ATOM 659 C C . ALA A 1 85 ? 1.508 -11.627 -13.953 1.00 63.78 85 ALA A C 1
ATOM 661 O O . ALA A 1 85 ? 1.756 -10.483 -13.553 1.00 63.78 85 ALA A O 1
ATOM 662 N N . PRO A 1 86 ? 2.441 -12.598 -13.930 1.00 68.44 86 PRO A N 1
ATOM 663 C CA . PRO A 1 86 ? 3.732 -12.417 -13.285 1.00 68.44 86 PRO A CA 1
ATOM 664 C C . PRO A 1 86 ? 4.495 -11.263 -13.933 1.00 68.44 86 PRO A C 1
ATOM 666 O O . PRO A 1 86 ? 4.530 -11.137 -15.165 1.00 68.44 86 PRO A O 1
ATOM 669 N N . TRP A 1 87 ? 5.139 -10.441 -13.103 1.00 75.50 87 TRP A N 1
ATOM 670 C CA . TRP A 1 87 ? 6.046 -9.402 -13.577 1.00 75.50 87 TRP A CA 1
ATOM 671 C C . TRP A 1 87 ? 7.174 -10.031 -14.391 1.00 75.50 87 TRP A C 1
ATOM 673 O O . TRP A 1 87 ? 7.890 -10.920 -13.927 1.00 75.50 87 TRP A O 1
ATOM 683 N N . LYS A 1 88 ? 7.348 -9.552 -15.622 1.00 77.12 88 LYS A N 1
ATOM 684 C CA . LYS A 1 88 ? 8.450 -9.948 -16.495 1.00 77.12 88 LYS A CA 1
ATOM 685 C C . LYS A 1 88 ? 9.415 -8.787 -16.648 1.00 77.12 88 LYS A C 1
ATOM 687 O O . LYS A 1 88 ? 9.004 -7.640 -16.807 1.00 77.12 88 LYS A O 1
ATOM 692 N N . CYS A 1 89 ? 10.704 -9.107 -16.624 1.00 84.50 89 CYS A N 1
ATOM 693 C CA . CYS A 1 89 ? 11.772 -8.167 -16.925 1.00 84.50 89 CYS A CA 1
ATOM 694 C C . CYS A 1 89 ? 12.231 -8.394 -18.366 1.00 84.50 89 CYS A C 1
ATOM 696 O O . CYS A 1 89 ? 12.708 -9.481 -18.695 1.00 84.50 89 CYS A O 1
ATOM 698 N N . LEU A 1 90 ? 12.093 -7.385 -19.221 1.00 84.12 90 LEU A N 1
ATOM 699 C CA . LEU A 1 90 ? 12.738 -7.345 -20.527 1.00 84.12 90 LEU A CA 1
ATOM 700 C C . LEU A 1 90 ? 13.944 -6.412 -20.434 1.00 84.12 90 LEU A C 1
ATOM 702 O O . LEU A 1 90 ? 13.813 -5.262 -20.021 1.00 84.12 90 LEU A O 1
ATOM 706 N N . LYS A 1 91 ? 15.115 -6.909 -20.824 1.00 87.44 91 LYS A N 1
ATOM 707 C CA . LYS A 1 91 ? 16.303 -6.076 -21.007 1.00 87.44 91 LYS A CA 1
ATOM 708 C C . LYS A 1 91 ? 16.362 -5.605 -22.457 1.00 87.44 91 LYS A C 1
ATOM 710 O O . LYS A 1 91 ? 16.234 -6.434 -23.356 1.00 87.44 91 LYS A O 1
ATOM 715 N N . THR A 1 92 ? 16.541 -4.307 -22.680 1.00 83.75 92 THR A N 1
ATOM 716 C CA . THR A 1 92 ? 16.625 -3.706 -24.024 1.00 83.75 92 THR A CA 1
ATOM 717 C C . THR A 1 92 ? 17.741 -2.668 -24.090 1.00 83.75 92 THR A C 1
ATOM 719 O O . THR A 1 92 ? 18.015 -2.021 -23.083 1.00 83.75 92 THR A O 1
ATOM 722 N N . GLY A 1 93 ? 18.320 -2.456 -25.273 1.00 85.31 93 GLY A N 1
ATOM 723 C CA . GLY A 1 93 ? 19.473 -1.569 -25.476 1.00 85.31 93 GLY A CA 1
ATOM 724 C C . GLY A 1 93 ? 20.801 -2.325 -25.385 1.00 85.31 93 GLY A C 1
ATOM 725 O O . GLY A 1 93 ? 20.820 -3.550 -25.510 1.00 85.31 93 GLY A O 1
ATOM 726 N N . GLY A 1 94 ? 21.904 -1.602 -25.192 1.00 83.38 94 GLY A N 1
ATOM 727 C CA . GLY A 1 94 ? 23.256 -2.161 -25.276 1.00 83.38 94 GLY A CA 1
ATOM 728 C C . GLY A 1 94 ? 23.669 -2.534 -26.704 1.00 83.38 94 GLY A C 1
ATOM 729 O O . GLY A 1 94 ? 24.376 -3.524 -26.890 1.00 83.38 94 GLY A O 1
ATOM 730 N N . ASP A 1 95 ? 23.191 -1.791 -27.708 1.00 83.44 95 ASP A N 1
ATOM 731 C CA . ASP A 1 95 ? 23.568 -1.999 -29.107 1.00 83.44 95 ASP A CA 1
ATOM 732 C C . ASP A 1 95 ? 25.068 -1.689 -29.297 1.00 83.44 95 ASP A C 1
ATO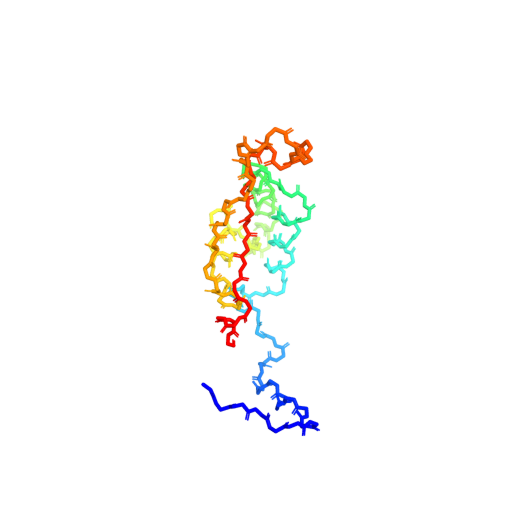M 734 O O . ASP A 1 95 ? 25.494 -0.571 -29.010 1.00 83.44 95 ASP A O 1
ATOM 738 N N . PRO A 1 96 ? 25.895 -2.651 -29.752 1.00 82.81 96 PRO A N 1
ATOM 739 C CA . PRO A 1 96 ? 27.318 -2.416 -29.984 1.00 82.81 96 PRO A CA 1
ATOM 740 C C . PRO A 1 96 ? 27.599 -1.595 -31.253 1.00 82.81 96 PRO A C 1
ATOM 742 O O . PRO A 1 96 ? 28.764 -1.301 -31.531 1.00 82.81 96 PRO A O 1
ATOM 745 N N . ASN A 1 97 ? 26.582 -1.269 -32.058 1.00 88.56 97 ASN A N 1
ATOM 746 C CA . ASN A 1 97 ? 26.742 -0.490 -33.277 1.00 88.56 97 ASN A CA 1
ATOM 747 C C . ASN A 1 97 ? 27.087 0.982 -32.964 1.00 88.56 97 ASN A C 1
ATOM 749 O O . ASN A 1 97 ? 26.265 1.683 -32.375 1.00 88.56 97 ASN A O 1
ATOM 753 N N . PRO A 1 98 ? 28.246 1.499 -33.412 1.00 84.25 98 PRO A N 1
ATOM 754 C CA . PRO A 1 98 ? 28.642 2.889 -33.175 1.00 84.25 98 PRO A CA 1
ATOM 755 C C . PRO A 1 98 ? 27.724 3.929 -33.836 1.00 84.25 98 PRO A C 1
ATOM 757 O O . PRO A 1 98 ? 27.707 5.070 -33.384 1.00 84.25 98 PRO A O 1
ATOM 760 N N . ASP A 1 99 ? 26.942 3.550 -34.852 1.00 92.00 99 ASP A N 1
ATOM 761 C CA . ASP A 1 99 ? 25.978 4.443 -35.513 1.00 92.00 99 ASP A CA 1
ATOM 762 C C . ASP A 1 99 ? 24.590 4.444 -34.837 1.00 92.00 99 ASP A C 1
ATOM 764 O O . ASP A 1 99 ? 23.665 5.118 -35.301 1.00 92.00 99 ASP A O 1
ATOM 768 N N . ALA A 1 100 ? 24.403 3.670 -33.762 1.00 86.62 100 ALA A N 1
ATOM 769 C CA . ALA A 1 100 ? 23.140 3.629 -33.035 1.00 86.62 100 ALA A CA 1
ATOM 770 C C . ALA A 1 100 ? 22.897 4.932 -32.239 1.00 86.62 100 ALA A C 1
ATOM 772 O O . ALA A 1 100 ? 23.854 5.565 -31.784 1.00 86.62 100 ALA A O 1
ATOM 773 N N . PRO A 1 101 ? 21.629 5.334 -32.018 1.00 86.25 101 PRO A N 1
ATOM 774 C CA . PRO A 1 101 ? 21.297 6.491 -31.185 1.00 86.25 101 PRO A CA 1
ATOM 775 C C . PRO A 1 101 ? 21.816 6.342 -29.748 1.00 86.25 101 PRO A C 1
ATOM 777 O O . PRO A 1 101 ? 21.785 5.242 -29.208 1.00 86.25 101 PRO A O 1
ATOM 780 N N . ASP A 1 102 ? 22.169 7.448 -29.085 1.00 83.44 102 ASP A N 1
ATOM 781 C CA . ASP A 1 102 ? 22.744 7.459 -27.724 1.00 83.44 102 ASP A CA 1
ATOM 782 C C . ASP A 1 102 ? 21.968 6.615 -26.700 1.00 83.44 102 ASP A C 1
ATOM 784 O O . ASP A 1 102 ? 22.560 5.899 -25.893 1.00 83.44 102 ASP A O 1
ATOM 788 N N . TRP A 1 103 ? 20.633 6.644 -26.757 1.00 82.31 103 TRP A N 1
ATOM 789 C CA . TRP A 1 103 ? 19.791 5.852 -25.859 1.00 82.31 103 TRP A CA 1
ATOM 790 C C . TRP A 1 103 ? 19.964 4.339 -26.075 1.00 82.31 103 TRP A C 1
ATOM 792 O O . TRP A 1 103 ? 19.856 3.570 -25.130 1.00 82.31 103 TRP A O 1
ATOM 802 N N . ALA A 1 104 ? 20.279 3.879 -27.287 1.00 84.19 104 ALA A N 1
ATOM 803 C CA . ALA A 1 104 ? 20.410 2.457 -27.598 1.00 84.19 104 ALA A CA 1
ATOM 804 C C . ALA A 1 104 ? 21.701 1.830 -27.042 1.00 84.19 104 ALA A C 1
ATOM 806 O O . ALA A 1 104 ? 21.763 0.609 -26.909 1.00 84.19 104 ALA A O 1
ATOM 807 N N . HIS A 1 105 ? 22.697 2.635 -26.657 1.00 85.12 105 HIS A N 1
ATOM 808 C CA . HIS A 1 105 ? 23.954 2.156 -26.061 1.00 85.12 105 HIS A CA 1
ATOM 809 C C . HIS A 1 105 ? 23.805 1.739 -24.592 1.00 85.12 105 HIS A C 1
ATOM 811 O O . HIS A 1 105 ? 24.621 0.980 -24.071 1.00 85.12 105 HIS A O 1
ATOM 817 N N . GLN A 1 106 ? 22.763 2.211 -23.905 1.00 82.69 106 GLN A N 1
ATOM 818 C CA . GLN A 1 106 ? 22.511 1.901 -22.499 1.00 82.69 106 GLN A CA 1
ATOM 819 C C . GLN A 1 106 ? 21.571 0.691 -22.355 1.00 82.69 106 GLN A C 1
ATOM 821 O O . GLN A 1 106 ? 20.573 0.584 -23.061 1.00 82.69 106 GLN A O 1
ATOM 826 N N . GLU A 1 107 ? 21.863 -0.222 -21.419 1.00 88.62 107 GLU A N 1
ATOM 827 C CA . GLU A 1 107 ? 20.937 -1.310 -21.061 1.00 88.62 107 GLU A CA 1
ATOM 828 C C . GLU A 1 107 ? 19.841 -0.775 -20.126 1.00 88.62 107 GLU A C 1
ATOM 830 O O . GLU A 1 107 ? 20.124 -0.259 -19.040 1.00 88.62 107 GLU A O 1
ATOM 835 N N . TYR A 1 108 ? 18.581 -0.960 -20.517 1.00 82.06 108 TYR A N 1
ATOM 836 C CA . TYR A 1 108 ? 17.407 -0.661 -19.703 1.00 82.06 108 TYR A CA 1
ATOM 837 C C . TYR A 1 108 ? 16.688 -1.938 -19.280 1.00 82.06 108 TYR A C 1
ATOM 839 O O . TYR A 1 108 ? 16.621 -2.917 -20.026 1.00 82.06 108 TYR A O 1
ATOM 847 N N . LYS A 1 109 ? 16.101 -1.906 -18.081 1.00 87.44 109 LYS A N 1
ATOM 848 C CA . LYS A 1 109 ? 15.207 -2.950 -17.571 1.00 87.44 109 LYS A CA 1
ATOM 849 C C . LYS A 1 109 ? 13.774 -2.441 -17.625 1.00 87.44 109 LYS A C 1
ATOM 851 O O . LYS A 1 109 ? 13.422 -1.518 -16.895 1.00 87.44 109 LYS A O 1
ATOM 856 N N . ILE A 1 110 ? 12.958 -3.062 -18.465 1.00 83.25 110 ILE A N 1
ATOM 857 C CA . ILE A 1 110 ? 11.529 -2.781 -18.584 1.00 83.25 110 ILE A CA 1
ATOM 858 C C . ILE A 1 110 ? 10.775 -3.857 -17.807 1.00 83.25 110 ILE A C 1
ATOM 860 O O . ILE A 1 110 ? 10.902 -5.047 -18.099 1.00 83.25 110 ILE A O 1
ATOM 864 N N . TRP A 1 111 ? 9.984 -3.437 -16.823 1.00 78.81 111 TRP A N 1
ATOM 865 C CA . TRP A 1 111 ? 9.088 -4.316 -16.076 1.00 78.81 111 TRP A CA 1
ATOM 866 C C . TRP A 1 111 ? 7.681 -4.208 -16.650 1.00 78.81 111 TRP A C 1
ATOM 868 O O . TRP A 1 111 ? 7.131 -3.113 -16.742 1.00 78.81 111 TRP A O 1
ATOM 878 N N . TYR A 1 112 ? 7.104 -5.333 -17.062 1.00 78.75 112 TYR A N 1
ATOM 879 C CA . TYR A 1 112 ? 5.780 -5.366 -17.681 1.00 78.75 112 TYR A CA 1
ATOM 880 C C . TYR A 1 112 ? 4.986 -6.599 -17.241 1.00 78.75 112 TYR A C 1
ATOM 882 O O . TYR A 1 112 ? 5.558 -7.606 -16.815 1.00 78.75 112 TYR A O 1
ATOM 890 N N . ARG A 1 113 ? 3.658 -6.523 -17.374 1.00 74.00 113 ARG A N 1
ATOM 891 C CA . ARG A 1 113 ? 2.734 -7.655 -17.214 1.00 74.00 113 ARG A CA 1
ATOM 892 C C . ARG A 1 113 ? 2.189 -8.063 -18.580 1.00 74.00 113 ARG A C 1
ATOM 894 O O . ARG A 1 113 ? 1.933 -7.208 -19.424 1.00 74.00 113 ARG A O 1
ATOM 901 N N . ASN A 1 114 ? 2.048 -9.366 -18.822 1.00 72.44 114 ASN A N 1
ATOM 902 C CA . ASN A 1 114 ? 1.466 -9.857 -20.072 1.00 72.44 114 ASN A CA 1
ATOM 903 C C . ASN A 1 114 ? -0.064 -9.715 -20.008 1.00 72.44 114 ASN A C 1
ATOM 905 O O . ASN A 1 114 ? -0.677 -10.434 -19.216 1.00 72.44 114 ASN A O 1
ATOM 909 N N . PRO A 1 115 ? -0.687 -8.864 -20.845 1.00 66.44 115 PRO A N 1
ATOM 910 C CA . PRO A 1 115 ? -2.132 -8.661 -20.804 1.00 66.44 115 PRO A CA 1
ATOM 911 C C . PRO A 1 115 ? -2.914 -9.936 -21.150 1.00 66.44 115 PRO A C 1
ATOM 913 O O . PRO A 1 115 ? -4.022 -10.106 -20.670 1.00 66.44 115 PRO A O 1
ATOM 916 N N . ASN A 1 116 ? -2.324 -10.874 -21.901 1.00 66.81 116 ASN A N 1
ATOM 917 C CA . ASN A 1 116 ? -2.977 -12.135 -22.277 1.00 66.81 116 ASN A CA 1
ATOM 918 C C . ASN A 1 116 ? -3.024 -13.184 -21.146 1.00 66.81 116 ASN A C 1
ATOM 920 O O . ASN A 1 116 ? -3.575 -14.261 -21.351 1.00 66.81 116 ASN A O 1
ATOM 924 N N . ILE A 1 117 ? -2.373 -12.928 -20.004 1.00 62.56 117 ILE A N 1
ATOM 925 C CA . ILE A 1 117 ? -2.412 -13.811 -18.820 1.00 62.56 117 ILE A CA 1
ATOM 926 C C . ILE A 1 117 ? -3.496 -13.351 -17.835 1.00 62.56 117 ILE A C 1
ATOM 928 O O . ILE A 1 117 ? -3.896 -14.120 -16.969 1.00 62.56 117 ILE A O 1
ATOM 932 N N . VAL A 1 118 ? -3.991 -12.120 -17.978 1.00 53.03 118 VAL A N 1
ATOM 933 C CA . VAL A 1 118 ? -5.090 -11.602 -17.164 1.00 53.03 118 VAL A CA 1
ATOM 934 C C . VAL A 1 118 ? -6.380 -12.239 -17.692 1.00 53.03 118 VAL A C 1
ATOM 936 O O . VAL A 1 118 ? -6.784 -11.945 -18.817 1.00 53.03 118 VAL A O 1
ATOM 939 N N . ILE A 1 119 ? -6.941 -13.181 -16.931 1.00 50.19 119 ILE A N 1
ATOM 940 C CA . ILE A 1 119 ? -8.232 -13.835 -17.207 1.00 50.19 119 ILE A CA 1
ATOM 941 C C . ILE A 1 119 ? -9.332 -13.032 -16.524 1.00 50.19 119 ILE A C 1
ATOM 943 O O . ILE A 1 119 ? -9.104 -12.640 -15.357 1.00 50.19 119 ILE A O 1
#

InterPro domains:
  IPR041078 Plavaka transposase [PF18759] (67-119)

Radius of gyration: 21.63 Å; chains: 1; bounding box: 50×28×59 Å

Organism: NCBI:txid1033008